Protein AF-A0A9W8JTB4-F1 (afdb_monomer_lite)

InterPro domains:
  IPR011989 Armadillo-like helical [G3DSA:1.25.10.10] (1-88)
  IPR016024 Armadillo-type fold [SSF48371] (4-87)

Sequence (88 aa):
MEQALFGLTVVGMKHPDECHGVALQAVEFWSTVCKEEVDLALEAQEAAEYRDIPETESRFFAEIALPENMPVLLQLLTQQEEDAEEDE

Structure (mmCIF, N/CA/C/O backbone):
data_AF-A0A9W8JTB4-F1
#
_entry.id   AF-A0A9W8JTB4-F1
#
loop_
_atom_site.group_PDB
_atom_site.id
_atom_site.type_symbol
_atom_site.label_atom_id
_atom_site.label_alt_id
_atom_site.label_comp_id
_atom_site.label_asym_id
_atom_site.label_entity_id
_atom_site.label_seq_id
_atom_site.pdbx_PDB_ins_code
_atom_site.Cartn_x
_atom_site.Cartn_y
_atom_site.Cartn_z
_atom_site.occupancy
_atom_site.B_iso_or_equiv
_atom_site.auth_seq_id
_atom_site.auth_comp_id
_atom_site.auth_asym_id
_atom_site.auth_atom_id
_atom_site.pdbx_PDB_model_num
ATOM 1 N N . MET A 1 1 ? 0.378 -18.981 -1.192 1.00 45.59 1 MET A N 1
ATOM 2 C CA . MET A 1 1 ? 0.727 -18.168 -0.004 1.00 45.59 1 MET A CA 1
ATOM 3 C C . MET A 1 1 ? -0.071 -16.866 0.041 1.00 45.59 1 MET A C 1
ATOM 5 O O . MET A 1 1 ? -0.521 -16.519 1.121 1.00 45.59 1 MET A O 1
ATOM 9 N N . GLU A 1 2 ? -0.343 -16.219 -1.099 1.00 48.81 2 GLU A N 1
ATOM 10 C CA . GLU A 1 2 ? -1.125 -14.966 -1.200 1.00 48.81 2 GLU A CA 1
ATOM 11 C C . GLU A 1 2 ? -2.520 -15.007 -0.546 1.00 48.81 2 GLU A C 1
ATOM 13 O O . GLU A 1 2 ? -2.885 -14.090 0.179 1.00 48.81 2 GLU A O 1
ATOM 18 N N . GLN A 1 3 ? -3.283 -16.094 -0.708 1.00 49.44 3 GLN A N 1
ATOM 19 C CA . GLN A 1 3 ? -4.639 -16.186 -0.137 1.00 49.44 3 GLN A CA 1
ATOM 20 C C . GLN A 1 3 ? -4.676 -16.267 1.397 1.00 49.44 3 GLN A C 1
ATOM 22 O O . GLN A 1 3 ? -5.665 -15.871 2.008 1.00 49.44 3 GLN A O 1
ATOM 27 N N . ALA A 1 4 ? -3.618 -16.778 2.031 1.00 51.81 4 ALA A N 1
ATOM 28 C CA . ALA A 1 4 ? -3.587 -16.945 3.483 1.00 51.81 4 ALA A CA 1
ATOM 29 C C . ALA A 1 4 ? -3.308 -15.617 4.203 1.00 51.81 4 ALA A C 1
ATOM 31 O O . ALA A 1 4 ? -3.892 -15.361 5.251 1.00 51.81 4 ALA A O 1
ATOM 32 N N . LEU A 1 5 ? -2.457 -14.768 3.616 1.00 57.78 5 LEU A N 1
ATOM 33 C CA . LEU A 1 5 ? -2.141 -13.437 4.140 1.00 57.78 5 LEU A CA 1
ATOM 34 C C . LEU A 1 5 ? -3.323 -12.478 3.980 1.00 57.78 5 LEU A C 1
ATOM 36 O O . LEU A 1 5 ? -3.696 -11.835 4.953 1.00 57.78 5 LEU A O 1
ATOM 40 N N . PHE A 1 6 ? -3.971 -12.469 2.809 1.00 57.75 6 PHE A N 1
ATOM 41 C CA . PHE A 1 6 ? -5.179 -11.668 2.575 1.00 57.75 6 PHE A CA 1
ATOM 42 C C . PHE A 1 6 ? -6.331 -12.084 3.505 1.00 57.75 6 PHE A C 1
ATOM 44 O O . PHE A 1 6 ? -7.022 -11.247 4.076 1.00 57.75 6 PHE A O 1
ATOM 51 N N . GLY A 1 7 ? -6.498 -13.393 3.727 1.00 60.47 7 GLY A N 1
ATOM 52 C CA . GLY A 1 7 ? -7.476 -13.908 4.684 1.00 60.47 7 GLY A CA 1
ATOM 53 C C . GLY A 1 7 ? -7.191 -13.476 6.124 1.00 60.47 7 GLY A C 1
ATOM 54 O O . GLY A 1 7 ? -8.123 -13.127 6.842 1.00 60.47 7 GLY A O 1
ATOM 55 N N . LEU A 1 8 ? -5.924 -13.454 6.550 1.00 62.28 8 LEU A N 1
ATOM 56 C CA . LEU A 1 8 ? -5.555 -13.035 7.907 1.00 62.28 8 LEU A CA 1
ATOM 57 C C . LEU A 1 8 ? -5.747 -11.530 8.129 1.00 62.28 8 LEU A C 1
ATOM 59 O O . LEU A 1 8 ? -6.250 -11.135 9.179 1.00 62.28 8 LEU A O 1
ATOM 63 N N . THR A 1 9 ? -5.379 -10.697 7.153 1.00 56.84 9 THR A N 1
ATOM 64 C CA . THR A 1 9 ? -5.484 -9.236 7.274 1.00 56.84 9 THR A CA 1
ATOM 65 C C . THR A 1 9 ? -6.937 -8.771 7.226 1.00 56.84 9 THR A C 1
ATOM 67 O O . THR A 1 9 ? -7.354 -7.999 8.086 1.00 56.84 9 THR A O 1
ATOM 70 N N . VAL A 1 10 ? -7.751 -9.309 6.313 1.00 59.56 10 VAL A N 1
ATOM 71 C CA . VAL A 1 10 ? -9.175 -8.947 6.201 1.00 59.56 10 VAL A CA 1
ATOM 72 C C . VAL A 1 10 ? -9.994 -9.451 7.394 1.00 59.56 10 VAL A C 1
ATOM 74 O O . VAL A 1 10 ? -10.920 -8.771 7.835 1.00 59.56 10 VAL A O 1
ATOM 77 N N . VAL A 1 11 ? -9.668 -10.624 7.950 1.00 63.66 11 VAL A N 1
ATOM 78 C CA . VAL A 1 11 ? -10.335 -11.129 9.165 1.00 63.66 11 VAL A CA 1
ATOM 79 C C . VAL A 1 11 ? -9.909 -10.332 10.399 1.00 63.66 11 VAL A C 1
ATOM 81 O O . VAL A 1 11 ? -10.767 -9.978 11.204 1.00 63.66 11 VAL A O 1
ATOM 84 N N . GLY A 1 12 ? -8.625 -9.983 10.522 1.00 58.53 12 GLY A N 1
ATOM 85 C CA . GLY A 1 12 ? -8.122 -9.151 11.618 1.00 58.53 12 GLY A CA 1
ATOM 86 C C . GLY A 1 12 ? -8.722 -7.743 11.628 1.00 58.53 12 GLY A C 1
ATOM 87 O O . GLY A 1 12 ? -9.090 -7.234 12.683 1.00 58.53 12 GLY A O 1
ATOM 88 N N . MET A 1 13 ? -8.921 -7.148 10.451 1.00 56.31 13 MET A N 1
ATOM 89 C CA . MET A 1 13 ? -9.546 -5.829 10.310 1.00 56.31 13 MET A CA 1
ATOM 90 C C . MET A 1 13 ? -11.046 -5.800 10.661 1.00 56.31 13 MET A C 1
ATOM 92 O O . MET A 1 13 ? -11.581 -4.735 10.958 1.00 56.31 13 MET A O 1
ATOM 96 N N . LYS A 1 14 ? -11.739 -6.948 10.650 1.00 57.28 14 LYS A N 1
ATOM 97 C CA . LYS A 1 14 ? -13.174 -7.049 10.987 1.00 57.28 14 LYS A CA 1
ATOM 98 C C . LYS A 1 14 ? -13.457 -7.169 12.489 1.00 57.28 14 LYS A C 1
ATOM 100 O O . LYS A 1 14 ? -14.614 -7.031 12.880 1.00 57.28 14 LYS A O 1
ATOM 105 N N . HIS A 1 15 ? -12.434 -7.393 13.318 1.00 56.88 15 HIS A N 1
ATOM 106 C CA . HIS A 1 15 ? -12.548 -7.508 14.778 1.00 56.88 15 HIS A CA 1
ATOM 107 C C . HIS A 1 15 ? -11.628 -6.505 15.504 1.00 56.88 15 HIS A C 1
ATOM 109 O O . HIS A 1 15 ? -10.690 -6.910 16.194 1.00 56.88 15 HIS A O 1
ATOM 115 N N . PRO A 1 16 ? -11.872 -5.189 15.357 1.00 51.84 16 PRO A N 1
ATOM 116 C CA . PRO A 1 16 ? -10.986 -4.151 15.889 1.00 51.84 16 PRO A CA 1
ATOM 117 C C . PRO A 1 16 ? -10.883 -4.153 17.427 1.00 51.84 16 PRO A C 1
ATOM 119 O O . PRO A 1 16 ? -9.807 -3.872 17.949 1.00 51.84 16 PRO A O 1
ATOM 122 N N . ASP A 1 17 ? -11.937 -4.562 18.145 1.00 53.09 17 ASP A N 1
ATOM 123 C CA . ASP A 1 17 ? -11.980 -4.573 19.621 1.00 53.09 17 ASP A CA 1
ATOM 124 C C . ASP A 1 17 ? -11.089 -5.656 20.268 1.00 53.09 17 ASP A C 1
ATOM 126 O O . ASP A 1 17 ? -10.675 -5.519 21.417 1.00 53.09 17 ASP A O 1
ATOM 130 N N . GLU A 1 18 ? -10.758 -6.731 19.541 1.00 50.16 18 GLU A N 1
ATOM 131 C CA . GLU A 1 18 ? -9.887 -7.819 20.026 1.00 50.16 18 GLU A CA 1
ATOM 132 C C . GLU A 1 18 ? -8.449 -7.711 19.485 1.00 50.16 18 GLU A C 1
ATOM 134 O O . GLU A 1 18 ? -7.552 -8.419 19.944 1.00 50.16 18 GLU A O 1
ATOM 139 N N . CYS A 1 19 ? -8.216 -6.853 18.485 1.00 50.91 19 CYS A N 1
ATOM 140 C CA . CYS A 1 19 ? -7.025 -6.888 17.635 1.00 50.91 19 CYS A CA 1
ATOM 141 C C . CYS A 1 19 ? -6.586 -5.494 17.139 1.00 50.91 19 CYS A C 1
ATOM 143 O O . CYS A 1 19 ? -6.146 -5.357 15.998 1.00 50.91 19 CYS A O 1
ATOM 145 N N . HIS A 1 20 ? -6.641 -4.456 17.979 1.00 55.69 20 HIS A N 1
ATOM 146 C CA . HIS A 1 20 ? -6.228 -3.088 17.610 1.00 55.69 20 HIS A CA 1
ATOM 147 C C . HIS A 1 20 ? -4.819 -3.020 16.964 1.00 55.69 20 HIS A C 1
ATOM 149 O O . HIS A 1 20 ? -4.618 -2.347 15.955 1.00 55.69 20 HIS A O 1
ATOM 155 N N . GLY A 1 21 ? -3.859 -3.821 17.451 1.00 57.50 21 GLY A N 1
ATOM 156 C CA . GLY A 1 21 ? -2.522 -3.932 16.844 1.00 57.50 21 GLY A CA 1
ATOM 157 C C . GLY A 1 21 ? -2.501 -4.565 15.443 1.00 57.5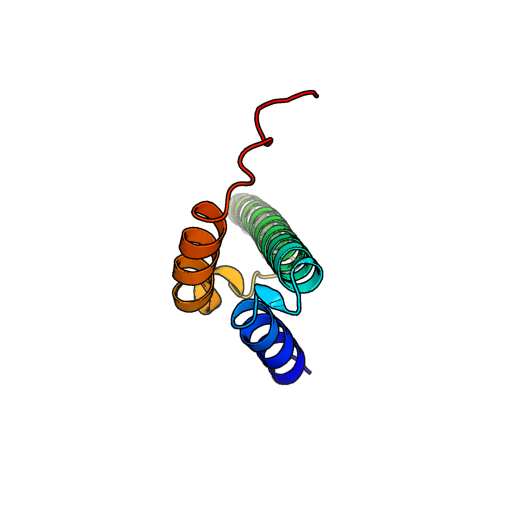0 21 GLY A C 1
ATOM 158 O O . GLY A 1 21 ? -1.614 -4.273 14.646 1.00 57.50 21 GLY A O 1
ATOM 159 N N . VAL A 1 22 ? -3.489 -5.397 15.102 1.00 65.25 22 VAL A N 1
ATOM 160 C CA . VAL A 1 22 ? -3.614 -6.025 13.774 1.00 65.25 22 VAL A CA 1
ATOM 161 C C . VAL A 1 22 ? -4.156 -5.033 12.748 1.00 65.25 22 VAL A C 1
ATOM 163 O O . VAL A 1 22 ? -3.749 -5.084 11.590 1.00 65.25 22 VAL A O 1
ATOM 166 N N . ALA A 1 23 ? -5.028 -4.107 13.161 1.00 69.62 23 ALA A N 1
ATOM 167 C CA . ALA A 1 23 ? -5.525 -3.050 12.286 1.00 69.62 23 ALA A CA 1
ATOM 168 C C . ALA A 1 23 ? -4.389 -2.105 11.862 1.00 69.62 23 ALA A C 1
ATOM 170 O O . ALA A 1 23 ? -4.195 -1.898 10.666 1.00 69.62 23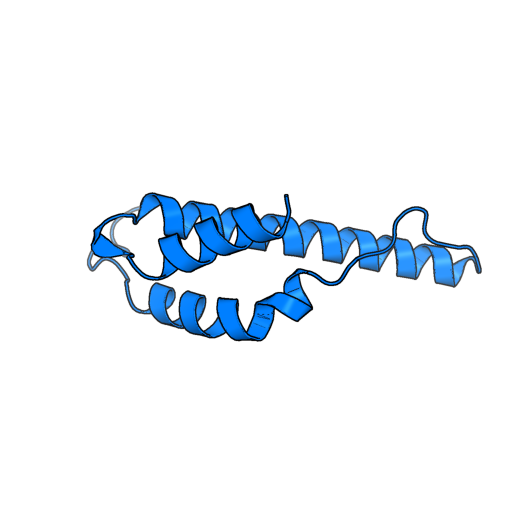 ALA A O 1
ATOM 171 N N . LEU A 1 24 ? -3.583 -1.615 12.812 1.00 76.12 24 LEU A N 1
ATOM 172 C CA . LEU A 1 24 ? -2.420 -0.768 12.512 1.00 76.12 24 LEU A CA 1
ATOM 173 C C . LEU A 1 24 ? -1.402 -1.484 11.615 1.00 76.12 24 LEU A C 1
ATOM 175 O O . LEU A 1 24 ? -0.967 -0.919 10.613 1.00 76.12 24 LEU A O 1
ATOM 179 N N . GLN A 1 25 ? -1.091 -2.750 11.908 1.00 78.56 25 GLN A N 1
ATOM 180 C CA . GLN A 1 25 ? -0.169 -3.538 11.086 1.00 78.56 25 GLN A CA 1
ATOM 181 C C . GLN A 1 25 ? -0.704 -3.773 9.665 1.00 78.56 25 GLN A C 1
ATOM 183 O O . GLN A 1 25 ? 0.065 -3.788 8.703 1.00 78.56 25 GLN A O 1
ATOM 188 N N . ALA A 1 26 ? -2.020 -3.956 9.511 1.00 80.62 26 ALA A N 1
ATOM 189 C CA . ALA A 1 26 ? -2.653 -4.088 8.203 1.00 80.62 26 ALA A CA 1
ATOM 190 C C . ALA A 1 26 ? -2.605 -2.770 7.412 1.00 80.62 26 ALA A C 1
ATOM 192 O O . ALA A 1 26 ? -2.352 -2.797 6.207 1.00 80.62 26 ALA A O 1
ATOM 193 N N . VAL A 1 27 ? -2.800 -1.624 8.075 1.00 85.44 27 VAL A N 1
ATOM 194 C CA . VAL A 1 27 ? -2.648 -0.300 7.448 1.00 85.44 27 VAL A CA 1
ATOM 195 C C . VAL A 1 27 ? -1.199 -0.054 7.024 1.00 85.44 27 VAL A C 1
ATOM 197 O O . VAL A 1 27 ? -0.970 0.402 5.902 1.00 85.44 27 VAL A O 1
ATOM 200 N N . GLU A 1 28 ? -0.223 -0.391 7.870 1.00 88.00 28 GLU A N 1
ATOM 201 C CA . GLU A 1 28 ? 1.203 -0.300 7.532 1.00 88.00 28 GLU A CA 1
ATOM 202 C C . GLU A 1 28 ? 1.525 -1.157 6.302 1.00 88.00 28 GLU A C 1
ATOM 204 O O . GLU A 1 28 ? 2.093 -0.654 5.336 1.00 88.00 28 GLU A O 1
ATOM 209 N N . PHE A 1 29 ? 1.074 -2.416 6.287 1.00 89.00 29 PHE A N 1
ATOM 210 C CA . PHE A 1 29 ? 1.277 -3.324 5.159 1.00 89.00 29 PHE A CA 1
ATOM 211 C C . PHE A 1 29 ? 0.756 -2.737 3.841 1.00 89.00 29 PHE A C 1
ATOM 213 O O . PHE A 1 29 ? 1.494 -2.679 2.858 1.00 89.00 29 PHE A O 1
ATOM 220 N N . TRP A 1 30 ? -0.493 -2.262 3.814 1.00 90.31 30 TRP A N 1
ATOM 221 C CA . TRP A 1 30 ? -1.065 -1.667 2.603 1.00 90.31 30 TRP A CA 1
ATOM 222 C C . TRP A 1 30 ? -0.388 -0.351 2.215 1.00 90.31 30 TRP A C 1
ATOM 224 O O . TRP A 1 30 ? -0.260 -0.069 1.026 1.00 90.31 30 TRP A O 1
ATOM 234 N N . SER A 1 31 ? 0.107 0.420 3.185 1.00 91.12 31 SER A N 1
ATOM 235 C CA . SER A 1 31 ? 0.891 1.631 2.916 1.00 91.12 31 SER A CA 1
ATOM 236 C C . SER A 1 31 ? 2.231 1.301 2.257 1.00 91.12 31 SER A C 1
ATOM 238 O O . SER A 1 31 ? 2.623 1.971 1.301 1.00 91.12 31 SER A O 1
ATOM 240 N N . THR A 1 32 ? 2.911 0.244 2.710 1.00 92.69 32 THR A N 1
ATOM 241 C CA . THR A 1 32 ? 4.133 -0.260 2.070 1.00 92.69 32 THR A CA 1
ATOM 242 C C . THR A 1 32 ? 3.851 -0.758 0.657 1.00 92.69 32 THR A C 1
ATOM 244 O O . THR A 1 32 ? 4.567 -0.371 -0.259 1.00 92.69 32 THR A O 1
ATOM 247 N N . VAL A 1 33 ? 2.787 -1.546 0.451 1.00 91.94 33 VAL A N 1
ATOM 248 C CA . VAL A 1 33 ? 2.398 -2.022 -0.890 1.00 91.94 33 VAL A CA 1
ATOM 249 C C . VAL A 1 33 ? 2.155 -0.846 -1.838 1.00 91.94 33 VAL A C 1
ATOM 251 O O . VAL A 1 33 ? 2.723 -0.820 -2.923 1.00 91.94 33 VAL A O 1
ATOM 254 N N . CYS A 1 34 ? 1.383 0.161 -1.420 1.00 93.69 34 CYS A N 1
ATOM 255 C CA . CYS A 1 34 ? 1.144 1.352 -2.238 1.00 93.69 34 CYS A CA 1
ATOM 256 C C . CYS A 1 34 ? 2.438 2.107 -2.568 1.00 93.69 34 CYS A C 1
ATOM 258 O O . CYS A 1 34 ? 2.582 2.596 -3.684 1.00 93.69 34 CYS A O 1
ATOM 260 N N . LYS A 1 35 ? 3.372 2.219 -1.615 1.00 94.94 35 LYS A N 1
ATOM 261 C CA . LYS A 1 35 ? 4.651 2.903 -1.837 1.00 94.94 35 LYS A CA 1
ATOM 262 C C . LYS A 1 35 ? 5.495 2.191 -2.895 1.00 94.94 35 LYS A C 1
ATOM 264 O O . LYS A 1 35 ? 5.928 2.834 -3.842 1.00 94.94 35 LYS A O 1
ATOM 269 N N . GLU A 1 36 ? 5.654 0.877 -2.769 1.00 94.25 36 GLU A N 1
ATOM 270 C CA . GLU A 1 36 ? 6.393 0.073 -3.750 1.00 94.25 36 GLU A CA 1
ATOM 271 C C . GLU A 1 36 ? 5.739 0.142 -5.140 1.00 94.25 36 GLU A C 1
ATOM 273 O O . GLU A 1 36 ? 6.422 0.281 -6.149 1.00 94.25 36 GLU A O 1
ATOM 278 N N . GLU A 1 37 ? 4.404 0.109 -5.222 1.00 92.94 37 GLU A N 1
ATOM 279 C CA . GLU A 1 37 ? 3.706 0.218 -6.511 1.00 92.94 37 GLU A CA 1
ATOM 280 C C . GLU A 1 37 ? 3.845 1.603 -7.159 1.00 92.94 37 GLU A C 1
ATOM 282 O O . GLU A 1 37 ? 3.855 1.694 -8.389 1.00 92.94 37 GLU A O 1
ATOM 287 N N . VAL A 1 38 ? 3.984 2.668 -6.363 1.00 94.00 38 VAL A N 1
ATOM 288 C CA . VAL A 1 38 ? 4.303 4.013 -6.866 1.00 94.00 38 VAL A CA 1
ATOM 289 C C . VAL A 1 38 ? 5.727 4.065 -7.412 1.00 94.00 38 VAL A C 1
ATOM 291 O O . VAL A 1 38 ? 5.920 4.588 -8.508 1.00 94.00 38 VAL A O 1
ATOM 294 N N . ASP A 1 39 ? 6.700 3.498 -6.700 1.00 94.31 39 ASP A N 1
ATOM 295 C CA . ASP A 1 39 ? 8.095 3.460 -7.152 1.00 94.31 39 ASP A CA 1
ATOM 296 C C . ASP A 1 39 ? 8.219 2.670 -8.473 1.00 94.31 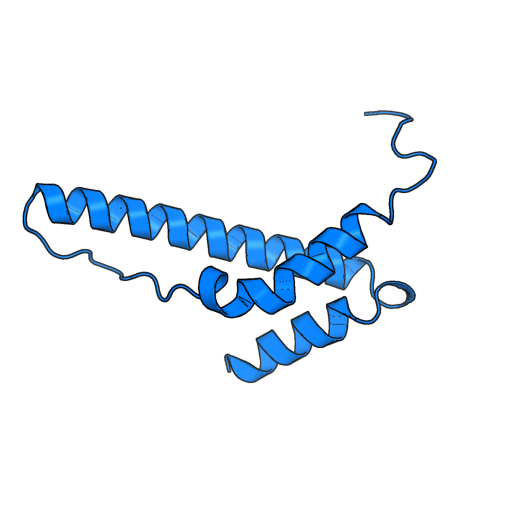39 ASP A C 1
ATOM 298 O O . ASP A 1 39 ? 8.794 3.168 -9.442 1.00 94.31 39 ASP A O 1
ATOM 302 N N . LEU A 1 40 ? 7.548 1.517 -8.587 1.00 93.19 40 LEU A N 1
ATOM 303 C CA . LEU A 1 40 ? 7.466 0.746 -9.839 1.00 93.19 40 LEU A CA 1
ATOM 304 C C . LEU A 1 40 ? 6.776 1.516 -10.977 1.00 93.19 40 LEU A C 1
ATOM 306 O O . LEU A 1 40 ? 7.142 1.371 -12.145 1.00 93.19 40 LEU A O 1
ATOM 310 N N . ALA A 1 41 ? 5.761 2.329 -10.668 1.00 92.94 41 ALA A N 1
ATOM 311 C CA . ALA A 1 41 ? 5.098 3.159 -11.671 1.00 92.94 41 ALA A CA 1
ATOM 312 C C . ALA A 1 41 ? 6.019 4.273 -12.197 1.00 92.94 41 ALA A C 1
ATOM 314 O O . ALA A 1 41 ? 5.970 4.587 -13.389 1.00 92.94 41 ALA A O 1
ATOM 315 N N . LEU A 1 42 ? 6.869 4.841 -11.334 1.00 93.44 42 LEU A N 1
ATOM 316 C CA . LEU A 1 42 ? 7.890 5.813 -11.728 1.00 93.44 42 LEU A CA 1
ATOM 317 C C . LEU A 1 42 ? 8.963 5.157 -12.605 1.00 93.44 42 LEU A C 1
ATOM 319 O O . LEU A 1 42 ? 9.248 5.671 -13.685 1.00 93.44 42 LEU A O 1
ATOM 323 N N . GLU A 1 43 ? 9.477 3.988 -12.217 1.00 92.62 43 GLU A N 1
ATOM 324 C CA . GLU A 1 43 ? 10.4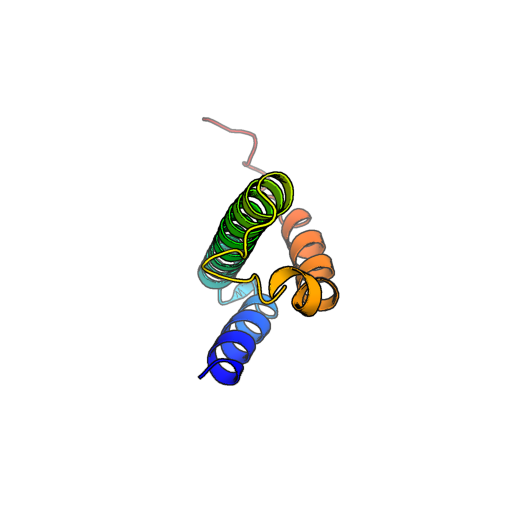35 3.227 -13.036 1.00 92.62 43 GLU A CA 1
ATOM 325 C C . GLU A 1 43 ? 9.862 2.881 -14.419 1.00 92.62 43 GLU A C 1
ATOM 327 O O . GLU A 1 43 ? 10.532 3.039 -15.443 1.00 92.62 43 GLU A O 1
ATOM 332 N N . ALA A 1 44 ? 8.595 2.460 -14.480 1.00 91.62 44 ALA A N 1
ATOM 333 C CA . ALA A 1 44 ? 7.914 2.183 -15.742 1.00 91.62 44 ALA A CA 1
ATOM 334 C C . ALA A 1 44 ? 7.757 3.435 -16.616 1.00 91.62 44 ALA A C 1
ATOM 336 O O . ALA A 1 44 ? 7.878 3.350 -17.843 1.00 91.62 44 ALA A O 1
ATOM 337 N N . GLN A 1 45 ? 7.505 4.595 -16.004 1.00 92.94 45 GLN A N 1
ATOM 338 C CA . GLN A 1 45 ? 7.436 5.867 -16.717 1.00 92.94 45 GLN A CA 1
ATOM 339 C C . GLN A 1 45 ? 8.801 6.254 -17.297 1.00 92.94 45 GLN A C 1
ATOM 341 O O . GLN A 1 45 ? 8.876 6.596 -18.478 1.00 92.94 45 GLN A O 1
ATOM 346 N N . GLU A 1 46 ? 9.871 6.149 -16.509 1.00 92.62 46 GLU A N 1
ATOM 347 C CA . GLU A 1 46 ? 11.236 6.435 -16.960 1.00 92.62 46 GLU A CA 1
ATOM 348 C C . GLU A 1 46 ? 11.663 5.493 -18.094 1.00 92.62 46 GLU A C 1
ATOM 350 O O . GLU A 1 46 ? 12.120 5.953 -19.143 1.00 92.62 46 GLU A O 1
ATOM 355 N N . ALA A 1 47 ? 11.441 4.182 -17.952 1.00 91.25 47 ALA A N 1
ATOM 356 C CA . ALA A 1 47 ? 11.740 3.209 -19.003 1.00 91.25 47 ALA A CA 1
ATOM 357 C C . ALA A 1 47 ? 10.992 3.533 -20.311 1.00 91.25 47 ALA A C 1
ATOM 359 O O . ALA A 1 47 ? 11.580 3.498 -21.399 1.00 91.25 47 ALA A O 1
ATOM 360 N N . ALA A 1 48 ? 9.722 3.943 -20.219 1.00 92.00 48 ALA A N 1
ATOM 361 C CA . ALA A 1 48 ? 8.931 4.333 -21.382 1.00 92.00 48 ALA A CA 1
ATOM 362 C C . ALA A 1 48 ? 9.504 5.561 -22.119 1.00 92.00 48 ALA A C 1
ATOM 364 O O . ALA A 1 48 ? 9.446 5.606 -23.354 1.00 92.00 48 ALA A O 1
ATOM 365 N N . GLU A 1 49 ? 10.098 6.528 -21.408 1.00 93.56 49 GLU A N 1
ATOM 366 C CA . GLU A 1 49 ? 10.754 7.694 -22.023 1.00 93.56 49 GLU A CA 1
ATOM 367 C C . GLU A 1 49 ? 11.957 7.295 -22.887 1.00 93.56 49 GLU A C 1
ATOM 369 O O . GLU A 1 49 ? 12.147 7.833 -23.985 1.00 93.56 49 GLU A O 1
ATOM 374 N N . TYR A 1 50 ? 12.725 6.297 -22.447 1.00 92.31 50 TYR A N 1
ATOM 375 C CA . TYR A 1 50 ? 13.874 5.766 -23.186 1.00 92.31 50 TYR A CA 1
ATOM 376 C C . TYR A 1 50 ? 13.506 4.678 -24.206 1.00 92.31 50 TYR A C 1
ATOM 378 O O . TYR A 1 50 ? 14.388 4.178 -24.909 1.00 92.31 50 TYR A O 1
ATOM 386 N N . ARG A 1 51 ? 12.211 4.358 -24.358 1.00 90.00 51 ARG A N 1
ATOM 387 C CA . ARG A 1 51 ? 11.706 3.215 -25.147 1.00 90.00 51 ARG A CA 1
ATOM 388 C C . ARG A 1 51 ? 12.312 1.880 -24.707 1.00 90.00 51 ARG A C 1
ATOM 390 O O . ARG A 1 51 ? 12.538 1.001 -25.542 1.00 90.00 51 ARG A O 1
ATOM 397 N N . ASP A 1 52 ? 12.572 1.766 -23.416 1.00 91.00 52 ASP A N 1
ATOM 398 C CA . ASP A 1 52 ? 13.030 0.553 -22.761 1.00 91.00 52 ASP A CA 1
ATOM 399 C C . ASP A 1 52 ? 11.870 -0.125 -22.015 1.00 91.00 52 ASP A C 1
ATOM 401 O O . ASP A 1 52 ? 10.740 0.377 -21.995 1.00 91.00 52 ASP A O 1
ATOM 405 N N . ILE A 1 53 ? 12.132 -1.294 -21.440 1.00 86.31 53 ILE A N 1
ATOM 406 C CA . ILE A 1 53 ? 11.161 -2.081 -20.675 1.00 86.31 53 ILE A CA 1
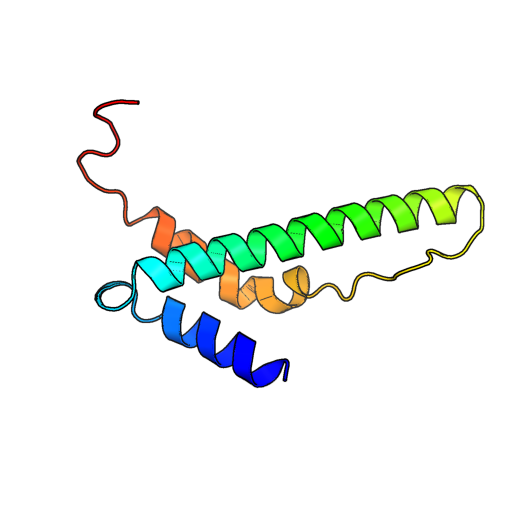ATOM 407 C C . ILE A 1 53 ? 11.531 -1.976 -19.189 1.00 86.31 53 ILE A C 1
ATOM 409 O O . ILE A 1 53 ? 12.709 -2.136 -18.867 1.00 86.31 53 ILE A O 1
ATOM 413 N N . PRO A 1 54 ? 10.574 -1.726 -18.277 1.00 86.75 54 PRO A N 1
ATOM 414 C CA . PRO A 1 54 ? 10.865 -1.736 -16.847 1.00 86.75 54 PRO A CA 1
ATOM 415 C C . PRO A 1 54 ? 11.381 -3.104 -16.390 1.00 86.75 54 PRO A C 1
ATOM 417 O O . PRO A 1 54 ? 10.926 -4.146 -16.867 1.00 86.75 54 PRO A O 1
ATOM 420 N N . GLU A 1 55 ? 12.316 -3.107 -15.439 1.00 84.25 55 GLU A N 1
ATOM 421 C CA . GLU A 1 55 ? 12.887 -4.346 -14.895 1.00 84.25 55 GLU A CA 1
ATOM 422 C C . GLU A 1 55 ? 11.863 -5.140 -14.072 1.00 84.25 55 GLU A C 1
ATOM 424 O O . GLU A 1 55 ? 11.872 -6.374 -14.083 1.00 84.25 55 GLU A O 1
ATOM 429 N N . THR A 1 56 ? 10.960 -4.436 -13.383 1.00 87.25 56 THR A N 1
ATOM 430 C CA . THR A 1 56 ? 9.882 -5.022 -12.583 1.00 87.25 56 THR A CA 1
ATOM 431 C C . THR A 1 56 ? 8.557 -4.331 -12.899 1.00 87.25 56 THR A C 1
ATOM 433 O O . THR A 1 56 ? 8.470 -3.110 -12.934 1.00 87.25 56 THR A O 1
ATOM 436 N N . GLU A 1 57 ? 7.501 -5.116 -13.121 1.00 85.75 57 GLU A N 1
ATOM 437 C CA . GLU A 1 57 ? 6.148 -4.601 -13.351 1.00 85.75 57 GLU A CA 1
ATOM 438 C C . GLU A 1 57 ? 5.309 -4.665 -12.071 1.00 85.75 57 GLU A C 1
ATOM 440 O O . GLU A 1 57 ? 5.274 -5.694 -11.383 1.00 85.75 57 GLU A O 1
ATOM 445 N N . SER A 1 58 ? 4.571 -3.587 -11.794 1.00 88.81 58 SER A N 1
ATOM 446 C CA . SER A 1 58 ? 3.553 -3.573 -10.743 1.00 88.81 58 SER A CA 1
ATOM 447 C C . SER A 1 58 ? 2.439 -4.581 -11.044 1.00 88.81 58 SER A C 1
ATOM 449 O O . SER A 1 58 ? 2.034 -4.778 -12.192 1.00 88.81 58 SER A O 1
ATOM 451 N N . ARG A 1 59 ? 1.931 -5.237 -9.997 1.00 89.81 59 ARG A N 1
ATOM 452 C CA . ARG A 1 59 ? 0.800 -6.176 -10.085 1.00 89.81 59 ARG A CA 1
ATOM 453 C C . ARG A 1 59 ? -0.530 -5.547 -9.677 1.00 89.81 59 ARG A C 1
ATOM 455 O O . ARG A 1 59 ? -1.545 -6.239 -9.740 1.00 89.81 59 ARG A O 1
ATOM 462 N N . PHE A 1 60 ? -0.523 -4.267 -9.304 1.00 89.88 60 PHE A N 1
ATOM 463 C CA . PHE A 1 60 ? -1.708 -3.488 -8.942 1.00 89.88 60 PHE A CA 1
ATOM 464 C C . PHE A 1 60 ? -2.525 -4.139 -7.813 1.00 89.88 60 PHE A C 1
ATOM 466 O O . PHE A 1 60 ? -3.759 -4.157 -7.818 1.00 89.88 60 PHE A O 1
ATOM 473 N N . PHE A 1 61 ? -1.832 -4.693 -6.820 1.00 88.62 61 PHE A N 1
ATOM 474 C CA . PHE A 1 61 ? -2.429 -5.288 -5.631 1.00 88.62 61 PHE A CA 1
ATOM 475 C C . PHE A 1 61 ? -3.269 -4.272 -4.856 1.00 88.62 61 PHE A C 1
ATOM 477 O O . PHE A 1 61 ? -4.352 -4.628 -4.379 1.00 88.62 61 PHE A O 1
ATOM 484 N N . ALA A 1 62 ? -2.812 -3.018 -4.755 1.00 88.94 62 ALA A N 1
ATOM 485 C CA . ALA A 1 62 ? -3.577 -1.967 -4.091 1.00 88.94 62 ALA A CA 1
ATOM 486 C C . ALA A 1 62 ? -4.887 -1.659 -4.835 1.00 88.94 62 ALA A C 1
ATOM 488 O O . ALA A 1 62 ? -5.921 -1.453 -4.200 1.00 88.94 62 ALA A O 1
ATOM 489 N N . GLU A 1 63 ? -4.871 -1.694 -6.171 1.00 89.75 63 GLU A N 1
ATOM 490 C CA . GLU A 1 63 ? -6.058 -1.467 -7.002 1.00 89.75 63 GLU A CA 1
ATOM 491 C C . GLU A 1 63 ? -7.100 -2.576 -6.811 1.00 89.75 63 GLU A C 1
ATOM 493 O O . GLU A 1 63 ? -8.286 -2.297 -6.623 1.00 89.75 63 GLU A O 1
ATOM 498 N N . ILE A 1 64 ? -6.656 -3.835 -6.777 1.00 91.00 64 ILE A N 1
ATOM 499 C CA . ILE A 1 64 ? -7.536 -4.995 -6.577 1.00 91.00 64 ILE A CA 1
ATOM 500 C C . ILE A 1 64 ? -8.178 -4.968 -5.184 1.00 91.00 64 ILE A C 1
ATOM 502 O O . ILE A 1 64 ? -9.359 -5.286 -5.037 1.00 91.00 64 ILE A O 1
ATOM 506 N N . ALA A 1 65 ? -7.415 -4.590 -4.158 1.00 87.19 65 ALA A N 1
ATOM 507 C CA . ALA A 1 65 ? -7.885 -4.582 -2.776 1.00 87.19 65 ALA A CA 1
ATOM 508 C C . ALA A 1 65 ? -8.663 -3.314 -2.388 1.00 87.19 65 ALA A C 1
ATOM 510 O O . ALA A 1 65 ? -9.287 -3.277 -1.325 1.00 87.19 65 ALA A O 1
ATOM 511 N N . LEU A 1 66 ? -8.671 -2.286 -3.242 1.00 87.81 66 LEU A N 1
ATOM 512 C CA . LEU A 1 66 ? -9.304 -0.992 -2.983 1.00 87.81 66 LEU A CA 1
ATOM 513 C C . LEU A 1 66 ? -10.772 -1.093 -2.513 1.00 87.81 66 LEU A C 1
ATOM 515 O O . LEU A 1 66 ? -11.111 -0.413 -1.540 1.00 87.81 66 LEU A O 1
ATOM 519 N N . PRO A 1 67 ? -11.649 -1.929 -3.116 1.00 88.62 67 PRO A N 1
ATOM 520 C CA . PRO A 1 67 ? -13.051 -2.020 -2.702 1.00 88.62 67 PRO A CA 1
ATOM 521 C C . PRO A 1 67 ? -13.241 -2.569 -1.283 1.00 88.62 67 PRO A C 1
ATOM 523 O O . PRO A 1 67 ? -14.246 -2.257 -0.646 1.00 88.62 67 PRO A O 1
ATOM 526 N N . GLU A 1 68 ? -12.297 -3.377 -0.792 1.00 83.31 68 GLU A N 1
ATOM 527 C CA . GLU A 1 68 ? -12.340 -3.949 0.558 1.00 83.31 68 GLU A CA 1
ATOM 528 C C . GLU A 1 68 ? -11.605 -3.067 1.575 1.00 83.31 68 GLU A C 1
ATOM 530 O O . GLU A 1 68 ? -12.118 -2.834 2.668 1.00 83.31 68 GLU A O 1
ATOM 535 N N . ASN A 1 69 ? -10.450 -2.510 1.204 1.00 83.44 69 ASN A N 1
ATOM 536 C CA . ASN A 1 69 ? -9.642 -1.666 2.087 1.00 83.44 69 ASN A CA 1
ATOM 537 C C . ASN A 1 69 ? -10.317 -0.324 2.394 1.00 83.44 69 ASN A C 1
ATOM 539 O O . ASN A 1 69 ? -10.307 0.132 3.535 1.00 83.44 69 ASN A O 1
ATOM 543 N N . MET A 1 70 ? -10.921 0.315 1.391 1.00 85.62 70 MET A N 1
ATOM 544 C CA . MET A 1 70 ? -11.517 1.647 1.522 1.00 85.62 70 MET A CA 1
ATOM 545 C C . MET A 1 70 ? -12.602 1.749 2.615 1.00 85.62 70 MET A C 1
ATOM 547 O O . MET A 1 70 ? -12.476 2.624 3.471 1.00 85.62 70 MET A O 1
ATOM 551 N N . PRO A 1 71 ? -13.647 0.897 2.659 1.00 85.75 71 PRO A N 1
ATOM 552 C CA . PRO A 1 71 ? -14.661 0.983 3.712 1.00 85.75 71 PRO A CA 1
ATOM 553 C C . PRO A 1 71 ? -14.092 0.715 5.112 1.00 85.75 71 PRO A C 1
ATOM 555 O O . PRO A 1 71 ? -14.530 1.344 6.072 1.00 85.75 71 PRO A O 1
ATOM 558 N N . VAL A 1 72 ? -13.091 -0.162 5.231 1.00 83.75 72 VAL A N 1
ATOM 559 C CA . VAL A 1 72 ? -12.434 -0.464 6.511 1.00 83.75 72 VAL A CA 1
ATOM 560 C C . VAL A 1 72 ? -11.612 0.728 7.005 1.00 83.75 72 VAL A C 1
ATOM 562 O O . VAL A 1 72 ? -11.738 1.118 8.162 1.00 83.75 72 VAL A O 1
ATOM 565 N N . LEU A 1 73 ? -10.814 1.348 6.132 1.00 83.38 73 LEU A N 1
ATOM 566 C CA . LEU A 1 73 ? -10.043 2.549 6.466 1.00 83.38 73 LEU A CA 1
ATOM 567 C C . LEU A 1 73 ? -10.961 3.702 6.894 1.00 83.38 73 LEU A C 1
ATOM 569 O O . LEU A 1 73 ? -10.693 4.363 7.895 1.00 83.38 73 LEU A O 1
ATOM 573 N N . LEU A 1 74 ? -12.074 3.911 6.181 1.00 84.75 74 LEU A N 1
ATOM 574 C CA . LEU A 1 74 ? -13.064 4.930 6.542 1.00 84.75 74 LEU A CA 1
ATOM 575 C C . LEU A 1 74 ? -13.718 4.650 7.898 1.00 84.75 74 LEU A C 1
ATOM 577 O O . LEU A 1 74 ? -13.971 5.590 8.646 1.00 84.75 74 LEU A O 1
ATOM 581 N N . GLN A 1 75 ? -13.971 3.383 8.234 1.00 81.81 75 GLN A N 1
ATOM 582 C CA . GLN A 1 75 ? -14.478 3.004 9.550 1.00 81.81 75 GLN A CA 1
ATOM 583 C C . GLN A 1 75 ? -13.443 3.275 10.651 1.00 81.81 75 GLN A C 1
ATOM 585 O O . GLN A 1 75 ? -13.798 3.856 11.674 1.00 81.81 75 GLN A O 1
ATOM 590 N N . LEU A 1 76 ? -12.174 2.912 10.445 1.00 80.12 76 LEU A N 1
ATOM 591 C CA . LEU A 1 76 ? -11.102 3.161 11.419 1.00 80.12 76 LEU A CA 1
ATOM 592 C C . LEU A 1 76 ? -10.924 4.656 11.718 1.00 80.12 76 LEU A C 1
ATOM 594 O O . LEU A 1 76 ? -10.755 5.025 12.873 1.00 80.12 76 LEU A O 1
ATOM 598 N N . LEU A 1 77 ? -11.064 5.530 10.716 1.00 82.25 77 LEU A N 1
ATOM 599 C CA . LEU A 1 77 ? -10.992 6.986 10.907 1.00 82.25 77 LEU A CA 1
ATOM 600 C C . LEU A 1 77 ? -12.077 7.549 11.842 1.00 82.25 77 LEU A C 1
ATOM 602 O O . LEU A 1 77 ? -11.916 8.661 12.344 1.00 82.25 77 LEU A O 1
ATOM 606 N N . THR A 1 78 ? -13.172 6.812 12.071 1.00 82.56 78 THR A N 1
ATOM 607 C CA . THR A 1 78 ? -14.233 7.204 13.020 1.00 82.56 78 THR A CA 1
ATOM 608 C C . THR A 1 78 ? -13.919 6.834 14.470 1.00 82.56 78 THR A C 1
ATOM 610 O O . THR A 1 78 ? -14.609 7.296 15.374 1.00 82.56 78 THR A O 1
ATOM 613 N N . GLN A 1 79 ? -12.889 6.017 14.698 1.00 78.69 79 GLN A N 1
ATOM 614 C CA . GLN A 1 79 ? -12.455 5.553 16.014 1.00 78.69 79 GLN A CA 1
ATOM 615 C C . GLN A 1 79 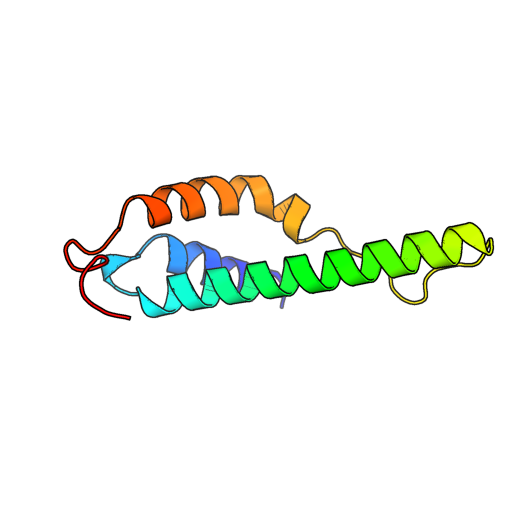? -11.263 6.391 16.484 1.00 78.69 79 GLN A C 1
ATOM 617 O O . GLN A 1 79 ? -10.133 5.915 16.537 1.00 78.69 79 GLN A O 1
ATOM 622 N N . GLN A 1 80 ? -11.517 7.668 16.760 1.00 74.00 80 GLN A N 1
ATOM 623 C CA . GLN A 1 80 ? -10.513 8.569 17.326 1.00 74.00 80 GLN A CA 1
ATOM 624 C C . GLN A 1 80 ? -10.584 8.497 18.852 1.00 74.00 80 GLN A C 1
ATOM 626 O O . GLN A 1 80 ? -11.683 8.493 19.410 1.00 74.00 80 GLN A O 1
ATOM 631 N N . GLU A 1 81 ? -9.436 8.406 19.522 1.00 72.06 81 GLU A N 1
ATOM 632 C CA . GLU A 1 81 ? -9.398 8.519 20.982 1.00 72.06 81 GLU A CA 1
ATOM 633 C C . GLU A 1 81 ? -9.739 9.960 21.389 1.00 72.06 81 GLU A C 1
ATOM 635 O O . GLU A 1 81 ? -9.272 10.908 20.759 1.00 72.06 81 GLU A O 1
ATOM 640 N N . GLU A 1 82 ? -10.571 10.132 22.425 1.00 59.91 82 GLU A N 1
ATOM 641 C CA . GLU A 1 82 ? -10.999 11.458 22.910 1.00 59.91 82 GLU A CA 1
ATOM 642 C C . GLU A 1 82 ? -9.820 12.322 23.404 1.00 59.91 82 GLU A C 1
ATOM 644 O O . GLU A 1 82 ? -9.936 13.544 23.409 1.00 59.91 82 GLU A O 1
ATOM 649 N N . ASP A 1 83 ? -8.675 11.702 23.717 1.00 55.66 83 ASP A N 1
ATOM 650 C CA . ASP A 1 83 ? -7.437 12.363 24.153 1.00 55.66 83 ASP A CA 1
ATOM 651 C C . ASP A 1 83 ? -6.418 12.572 23.010 1.00 55.66 83 ASP A C 1
ATOM 653 O O . ASP A 1 83 ? -5.278 12.959 23.257 1.00 55.66 83 ASP A O 1
ATOM 657 N N . ALA A 1 84 ? -6.795 12.366 21.740 1.00 58.75 84 ALA A N 1
ATOM 658 C CA . ALA A 1 84 ? -5.897 12.589 20.595 1.00 58.75 84 ALA A CA 1
ATOM 659 C C . ALA A 1 84 ? -5.482 14.071 20.392 1.00 58.75 84 ALA A C 1
ATOM 661 O O . ALA A 1 84 ? -4.709 14.364 19.479 1.00 58.75 84 ALA A O 1
ATOM 662 N N . GLU A 1 85 ? -5.978 14.997 21.226 1.00 61.06 85 GLU A N 1
ATOM 663 C CA . GLU A 1 85 ? -5.562 16.407 21.282 1.00 61.06 85 GLU A CA 1
ATOM 664 C C . GLU A 1 85 ? -4.658 16.766 22.485 1.00 61.06 85 GLU A C 1
ATOM 666 O O . GLU A 1 85 ? -4.307 17.938 22.622 1.00 61.06 85 GLU A O 1
ATOM 671 N N . GLU A 1 86 ? -4.217 15.820 23.325 1.00 57.78 86 GLU A N 1
ATOM 672 C CA . GLU A 1 86 ? -3.236 16.114 24.387 1.00 57.78 86 GLU A CA 1
ATOM 673 C C . GLU A 1 86 ? -1.866 15.450 24.127 1.00 57.78 86 GLU A C 1
ATOM 675 O O . GLU A 1 86 ? -1.597 14.315 24.507 1.00 57.78 86 GLU A O 1
ATOM 680 N N . ASP A 1 87 ? -0.996 16.264 23.514 1.00 53.06 87 ASP A N 1
ATOM 681 C CA . ASP A 1 87 ? 0.475 16.272 23.586 1.00 53.06 87 ASP A CA 1
ATOM 682 C C . ASP A 1 87 ? 1.298 15.213 22.810 1.00 53.06 87 ASP A C 1
ATOM 684 O O . ASP A 1 87 ? 1.816 14.254 23.383 1.00 53.06 87 ASP A O 1
ATOM 688 N N . GLU A 1 88 ? 1.573 15.511 21.526 1.00 44.81 88 GLU A N 1
ATOM 689 C CA . GLU A 1 88 ? 2.939 15.752 20.985 1.00 44.81 88 GLU A CA 1
ATOM 690 C C . GLU A 1 88 ? 2.927 16.611 19.702 1.00 44.81 88 GLU A C 1
ATOM 692 O O . GLU A 1 88 ? 2.167 16.297 18.757 1.00 44.81 88 GLU A O 1
#

Organism: NCBI:txid84603

Radius of gyration: 17.0 Å; chains: 1; bounding box: 28×35×50 Å

Secondary structure (DSSP, 8-state):
-HHHHHHHHHHHHT-TTT-HHHHHHHHHHHHHHHHHHHHHHHHHHHHHHTT---SS----HHHHHHHHHHHHHHHHTT---TTTTS--

Foldseek 3Di:
DVVVVVVQLLVLLVCCVVRVVSPVVSVVVLVVLVVVQVVQVVQCVVCVVVVHHRPDHRPPPNVVCVVSVVVSVVVVVVPDDPCPPPDD

pLDDT: mean 77.02, std 15.87, range [44.81, 94.94]